Protein AF-A0A1F5AG89-F1 (afdb_monomer_lite)

Radius of gyration: 14.2 Å; chains: 1; bounding box: 34×31×36 Å

Sequence (120 aa):
MKTRPEIYEGIDSYTYAFKSKGLAISIDGSGLVKMIQFFSEGAEGFTEFQGVLPYTLTFLQTRAEIESILGSPEESGSGIYNSWGDYASKGIGITYNTPDPNDVDARIYSVWINRNIRWP

Secondary structure (DSSP, 8-state):
--PPPEEEE-SSEEEEEEGGGTEEEEEETTS-EEEEEEE-TTGGGPPPP-SPPGGG--TT-BHHHHHHHH-S-SEEEE-SS-EEEEEGGGTEEEEESSS-TT-TT-BEEEEEEETTS---

Structure (mmCIF, N/CA/C/O backbone):
data_AF-A0A1F5AG89-F1
#
_entry.id   AF-A0A1F5AG89-F1
#
loop_
_atom_site.group_PDB
_atom_site.id
_atom_site.type_symbol
_atom_site.la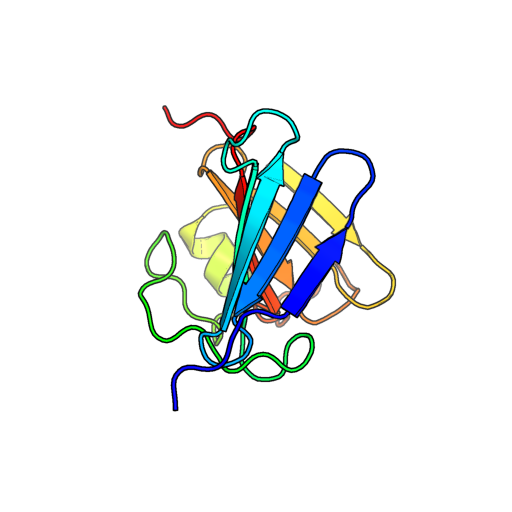bel_atom_id
_atom_site.label_alt_id
_atom_site.label_comp_id
_atom_site.label_asym_id
_atom_site.label_entity_id
_atom_site.label_seq_id
_atom_site.pdbx_PDB_ins_code
_atom_site.Cartn_x
_atom_site.Cartn_y
_atom_site.Cartn_z
_atom_site.occupancy
_atom_site.B_iso_or_equiv
_atom_site.auth_seq_id
_atom_site.auth_comp_id
_atom_site.auth_asym_id
_atom_site.auth_atom_id
_atom_site.pdbx_PDB_model_num
ATOM 1 N N . MET A 1 1 ? -18.993 -14.389 12.623 1.00 53.56 1 MET A N 1
ATOM 2 C CA . MET A 1 1 ? -18.628 -13.454 13.714 1.00 53.56 1 MET A CA 1
ATOM 3 C C . MET A 1 1 ? -18.012 -12.203 13.103 1.00 53.56 1 MET A C 1
ATOM 5 O O . MET A 1 1 ? -17.195 -12.346 12.206 1.00 53.56 1 MET A O 1
ATOM 9 N N . LYS A 1 2 ? -18.401 -10.997 13.537 1.00 58.28 2 LYS A N 1
ATOM 10 C CA . LYS A 1 2 ? -17.671 -9.765 13.189 1.00 58.28 2 LYS A CA 1
ATOM 11 C C . LYS A 1 2 ? -16.477 -9.657 14.142 1.00 58.28 2 LYS A C 1
ATOM 13 O O . LYS A 1 2 ? -16.685 -9.481 15.339 1.00 58.28 2 LYS A O 1
ATOM 18 N N . THR A 1 3 ? -15.258 -9.831 13.642 1.00 71.56 3 THR A N 1
ATOM 19 C CA . THR A 1 3 ? -14.032 -9.625 14.427 1.00 71.56 3 THR A CA 1
ATOM 20 C C . THR A 1 3 ? -13.828 -8.133 14.670 1.00 71.56 3 THR A C 1
ATOM 22 O O . THR A 1 3 ? -13.963 -7.334 13.742 1.00 71.56 3 THR A O 1
ATOM 25 N N . ARG A 1 4 ? -13.548 -7.752 15.921 1.00 86.31 4 ARG A N 1
ATOM 26 C CA . ARG A 1 4 ? -13.144 -6.381 16.265 1.00 86.31 4 ARG A CA 1
ATOM 27 C C . ARG A 1 4 ? -11.768 -6.089 15.646 1.00 86.31 4 ARG A C 1
ATOM 29 O O . ARG A 1 4 ? -10.993 -7.035 15.510 1.00 86.31 4 ARG A O 1
ATOM 36 N N . PRO A 1 5 ? -11.474 -4.836 15.259 1.00 93.50 5 PRO A N 1
ATOM 37 C CA . PRO A 1 5 ? -10.136 -4.485 14.807 1.00 93.50 5 PRO A CA 1
ATOM 38 C C . PRO A 1 5 ? -9.132 -4.622 15.952 1.00 93.50 5 PRO A C 1
ATOM 40 O O . PRO A 1 5 ? -9.470 -4.395 17.117 1.00 93.50 5 PRO A O 1
ATOM 43 N N . GLU A 1 6 ? -7.897 -4.956 15.603 1.00 96.06 6 GLU A N 1
ATOM 44 C CA . GLU A 1 6 ? -6.755 -4.710 16.480 1.00 96.06 6 GLU A CA 1
ATOM 45 C C . GLU A 1 6 ? -6.465 -3.204 16.485 1.00 96.06 6 GLU A C 1
ATOM 47 O O . GLU A 1 6 ? -6.671 -2.530 15.473 1.00 96.06 6 GLU A O 1
ATOM 52 N N . ILE A 1 7 ? -6.032 -2.666 17.624 1.00 96.19 7 ILE A N 1
ATOM 53 C CA . ILE A 1 7 ? -5.765 -1.234 17.777 1.00 96.19 7 ILE A CA 1
ATOM 54 C C . ILE A 1 7 ? -4.291 -1.051 18.115 1.00 96.19 7 ILE A C 1
ATOM 56 O O . ILE A 1 7 ? -3.807 -1.621 19.091 1.00 96.19 7 ILE A O 1
ATOM 60 N N . TYR A 1 8 ? -3.613 -0.231 17.319 1.00 94.69 8 TYR A N 1
ATOM 61 C CA . TYR A 1 8 ? -2.229 0.173 17.530 1.00 94.69 8 TYR A CA 1
ATOM 62 C C . TYR A 1 8 ? -2.177 1.671 17.827 1.00 94.69 8 TYR A C 1
ATOM 64 O O . TYR A 1 8 ? -2.726 2.475 17.073 1.00 94.69 8 TYR A O 1
ATOM 72 N N . GLU A 1 9 ? -1.525 2.042 18.925 1.00 94.56 9 GLU A N 1
ATOM 73 C CA . GLU A 1 9 ? -1.302 3.436 19.309 1.00 94.56 9 G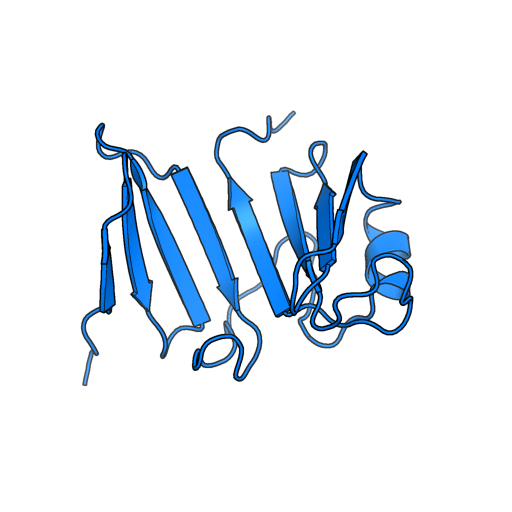LU A CA 1
ATOM 74 C C . GLU A 1 9 ? 0.038 3.922 18.747 1.00 94.56 9 GLU A C 1
ATOM 76 O O . GLU A 1 9 ? 1.085 3.315 18.975 1.00 94.56 9 GLU A O 1
ATOM 81 N N . GLY A 1 10 ? -0.014 4.999 17.969 1.00 88.00 10 GLY A N 1
ATOM 82 C CA . GLY A 1 10 ? 1.142 5.762 17.516 1.00 88.00 10 GLY A CA 1
ATOM 83 C C . GLY A 1 10 ? 1.296 7.055 18.317 1.00 88.00 10 GLY A C 1
ATOM 84 O O . GLY A 1 10 ? 0.486 7.376 19.179 1.00 88.00 10 GLY A O 1
ATOM 85 N N . ILE A 1 11 ? 2.332 7.834 17.997 1.00 87.31 11 ILE A N 1
ATOM 86 C CA . ILE A 1 11 ? 2.649 9.090 18.704 1.00 87.31 11 ILE A CA 1
ATOM 87 C C . ILE A 1 11 ? 1.501 10.114 18.613 1.00 87.31 11 ILE A C 1
ATOM 89 O O . ILE A 1 11 ? 1.249 10.848 19.563 1.00 87.31 11 ILE A O 1
ATOM 93 N N . ASP A 1 12 ? 0.820 10.177 17.468 1.00 90.00 12 ASP A N 1
ATOM 94 C CA . ASP A 1 12 ? -0.202 11.183 17.146 1.00 90.00 12 ASP A CA 1
ATOM 95 C C . ASP A 1 12 ? -1.474 10.578 16.523 1.00 90.00 12 ASP A C 1
ATOM 97 O O . ASP A 1 12 ? -2.283 11.293 15.924 1.00 90.00 12 ASP A O 1
ATOM 101 N N . SER A 1 13 ? -1.614 9.253 16.574 1.00 93.31 13 SER A N 1
ATOM 102 C CA . SER A 1 13 ? -2.637 8.536 15.816 1.00 93.31 13 SER A CA 1
ATOM 103 C C . SER A 1 13 ? -2.973 7.167 16.399 1.00 93.31 13 SER A C 1
ATOM 105 O O . SER A 1 13 ? -2.165 6.541 17.078 1.00 93.31 13 SER A O 1
ATOM 107 N N . TYR A 1 14 ? -4.170 6.681 16.077 1.00 96.12 14 TYR A N 1
ATOM 108 C CA . TYR A 1 14 ? -4.617 5.317 16.356 1.00 96.12 14 TYR A CA 1
ATOM 109 C C . TYR A 1 14 ? -4.864 4.583 15.045 1.00 96.12 14 TYR A C 1
ATOM 111 O O . TYR A 1 14 ? -5.575 5.088 14.174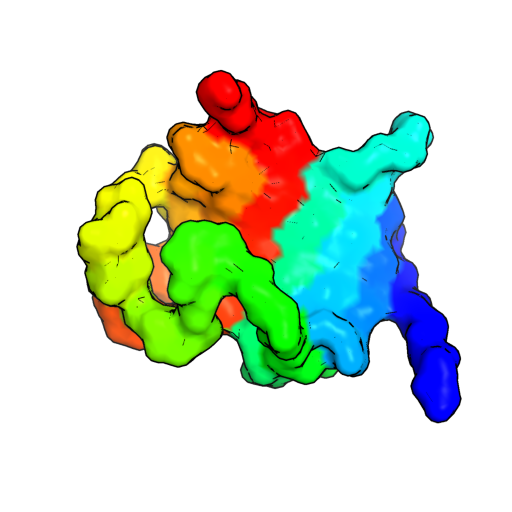 1.00 96.12 14 TYR A O 1
ATOM 119 N N . THR A 1 15 ? -4.310 3.381 14.910 1.00 96.56 15 THR A N 1
ATOM 120 C CA . THR A 1 15 ? -4.528 2.517 13.747 1.00 96.56 15 THR A CA 1
ATOM 121 C C . THR A 1 15 ? -5.451 1.367 14.110 1.00 96.56 15 THR A C 1
ATOM 123 O O . THR A 1 15 ? -5.158 0.583 15.008 1.00 96.56 15 THR A O 1
ATOM 126 N N . TYR A 1 16 ? -6.554 1.257 13.377 1.00 97.38 16 TYR A N 1
ATOM 127 C CA . TYR A 1 16 ? -7.530 0.181 13.480 1.00 97.38 16 TYR A CA 1
ATOM 128 C C . TYR A 1 16 ? -7.266 -0.826 12.363 1.00 97.38 16 TYR A C 1
ATOM 130 O O . TYR A 1 16 ? -7.555 -0.555 11.196 1.00 97.38 16 TYR A O 1
ATOM 138 N N . ALA A 1 17 ? -6.713 -1.981 12.714 1.00 97.62 17 ALA A N 1
ATOM 139 C CA . ALA A 1 17 ? -6.369 -3.047 11.784 1.00 97.62 17 ALA A CA 1
ATOM 140 C C . ALA A 1 17 ? -7.489 -4.089 11.704 1.00 97.62 17 ALA A C 1
ATOM 142 O O . ALA A 1 17 ? -7.758 -4.837 12.647 1.00 97.62 17 ALA A O 1
ATOM 143 N N . PHE A 1 18 ? -8.134 -4.172 10.546 1.00 96.94 18 PHE A N 1
ATOM 144 C CA . PHE A 1 18 ? -9.156 -5.164 10.238 1.00 96.94 18 PHE A CA 1
ATOM 145 C C . PHE A 1 18 ? -8.518 -6.306 9.441 1.00 96.94 18 PHE A C 1
ATOM 147 O O . PHE A 1 18 ? -8.730 -6.426 8.235 1.00 96.94 18 PHE A O 1
ATOM 154 N N . LYS A 1 19 ? -7.737 -7.161 10.116 1.00 96.12 19 LYS A N 1
ATOM 155 C CA . LYS A 1 19 ? -6.942 -8.217 9.459 1.00 96.12 19 LYS A CA 1
ATOM 156 C C . LYS A 1 19 ? -7.742 -9.124 8.531 1.00 96.12 19 LYS A C 1
ATOM 158 O O . LYS A 1 19 ? -7.336 -9.326 7.397 1.00 96.12 19 LYS A O 1
ATOM 163 N N . SER A 1 20 ? -8.928 -9.565 8.954 1.00 95.81 20 SER A N 1
ATOM 164 C CA . SER A 1 20 ? -9.845 -10.393 8.146 1.00 95.81 20 SER A CA 1
ATOM 165 C C . SER A 1 20 ? -10.532 -9.657 6.984 1.00 95.81 20 SER A C 1
ATOM 167 O O . SER A 1 20 ? -11.407 -10.213 6.317 1.00 95.81 20 SER A O 1
ATOM 169 N N . LYS A 1 21 ? -10.215 -8.374 6.795 1.00 96.38 21 LYS A N 1
ATOM 170 C CA . LYS A 1 21 ? -10.691 -7.524 5.701 1.00 96.38 21 LYS A CA 1
ATOM 171 C C . LYS A 1 21 ? -9.557 -6.994 4.832 1.00 96.38 21 LYS A C 1
ATOM 173 O O . LYS A 1 21 ? -9.861 -6.302 3.867 1.00 96.38 21 LYS A O 1
ATOM 178 N N . GLY A 1 22 ? -8.299 -7.271 5.172 1.00 97.50 22 GLY A N 1
ATOM 179 C CA . GLY A 1 22 ? -7.157 -6.764 4.418 1.00 97.50 22 GLY A CA 1
ATOM 180 C C . GLY A 1 22 ? -6.983 -5.257 4.465 1.00 97.50 22 GLY A C 1
ATOM 181 O O . GLY A 1 22 ? -6.441 -4.696 3.522 1.00 97.50 22 GLY A O 1
ATOM 182 N N . LEU A 1 23 ? -7.463 -4.573 5.511 1.00 97.00 23 LEU A N 1
ATOM 183 C CA . LEU A 1 23 ? -7.337 -3.118 5.587 1.00 97.00 23 LEU A CA 1
ATOM 184 C C . LEU A 1 23 ? -7.027 -2.603 6.988 1.00 97.00 23 LEU A C 1
ATOM 186 O O . LEU A 1 23 ? -7.516 -3.142 7.985 1.00 97.00 23 LEU A O 1
ATOM 190 N N . ALA A 1 24 ? -6.274 -1.511 7.053 1.00 97.38 24 ALA A N 1
ATOM 191 C CA . ALA A 1 24 ? -6.046 -0.741 8.268 1.00 97.38 24 ALA A CA 1
ATOM 192 C C . ALA A 1 24 ? -6.361 0.738 8.033 1.00 97.38 24 ALA A C 1
ATOM 194 O O . ALA A 1 24 ? -6.124 1.271 6.950 1.00 97.38 24 ALA A O 1
ATOM 195 N N . ILE A 1 25 ? -6.915 1.401 9.047 1.00 96.44 25 ILE A N 1
ATOM 196 C CA . ILE A 1 25 ? -7.254 2.828 8.993 1.00 96.44 25 ILE A CA 1
ATOM 197 C C . ILE A 1 25 ? -6.560 3.529 10.150 1.00 96.44 25 ILE A C 1
ATOM 199 O O . ILE A 1 25 ? -6.802 3.187 11.309 1.00 96.44 25 ILE A O 1
ATOM 203 N N . SER A 1 26 ? -5.738 4.525 9.839 1.00 95.56 26 SER A N 1
ATOM 204 C CA . SER A 1 26 ? -5.085 5.381 10.827 1.00 95.56 26 SER A CA 1
ATOM 205 C C . SER A 1 26 ? -5.844 6.696 10.961 1.00 95.56 26 SER A C 1
ATOM 207 O O . SER A 1 26 ? -6.088 7.390 9.970 1.00 95.56 26 SER A O 1
ATOM 209 N N . ILE A 1 27 ? -6.204 7.045 12.193 1.00 94.75 27 ILE A N 1
ATOM 210 C CA . ILE A 1 27 ? -6.915 8.273 12.556 1.00 94.75 27 ILE A CA 1
ATOM 211 C C . ILE A 1 27 ? -5.971 9.141 13.389 1.00 94.75 27 ILE A C 1
ATOM 213 O O . ILE A 1 27 ? -5.360 8.636 14.329 1.00 94.75 27 ILE A O 1
ATOM 217 N N . ASP A 1 28 ? -5.826 10.417 13.039 1.00 93.56 28 ASP A N 1
ATOM 218 C CA . ASP A 1 28 ? -5.011 11.371 13.799 1.00 93.56 28 ASP A CA 1
ATOM 219 C C . ASP A 1 28 ? -5.692 11.829 15.105 1.00 93.56 28 ASP A C 1
ATOM 221 O O . ASP A 1 28 ? -6.874 11.570 15.346 1.00 93.56 28 ASP A O 1
ATOM 225 N N . GLY A 1 29 ? -4.953 12.543 15.958 1.00 89.56 29 GLY A N 1
ATOM 226 C CA . GLY A 1 29 ? -5.465 13.080 17.226 1.00 89.56 29 GLY A CA 1
ATOM 227 C C . GLY A 1 29 ? -6.639 14.066 17.101 1.00 89.56 29 GLY A C 1
ATOM 228 O O . GLY A 1 29 ? -7.275 14.374 18.106 1.00 89.56 29 GLY A O 1
ATOM 229 N N . SER A 1 30 ? -6.960 14.545 15.893 1.00 91.19 30 SER A N 1
ATOM 230 C CA . SER A 1 30 ? -8.141 15.379 15.622 1.00 91.19 30 SER A CA 1
ATOM 231 C C . SER A 1 30 ? -9.370 14.572 15.183 1.00 91.19 30 SER A C 1
ATOM 233 O O . SER A 1 30 ? -10.440 15.141 14.971 1.00 91.19 30 SER A O 1
ATOM 235 N N . GLY A 1 31 ? -9.236 13.248 15.059 1.00 89.62 31 GLY A N 1
ATOM 236 C CA . GLY A 1 31 ? -10.302 12.354 14.613 1.00 89.62 31 GLY A CA 1
ATOM 237 C C . GLY A 1 31 ? -10.412 12.228 13.093 1.00 89.62 31 GLY A C 1
ATOM 238 O O . GLY A 1 31 ? -11.416 11.712 12.601 1.00 89.62 31 GLY A O 1
ATOM 239 N N . LEU A 1 32 ? -9.413 12.686 12.333 1.00 92.31 32 LEU A N 1
ATOM 240 C CA . LEU A 1 32 ? -9.437 12.666 10.870 1.00 92.31 32 LEU A CA 1
ATOM 241 C C . LEU A 1 32 ? -8.633 11.483 10.326 1.00 92.31 32 LEU A C 1
ATOM 243 O O . LEU A 1 32 ? -7.616 11.084 10.890 1.00 92.31 32 LEU A O 1
ATOM 247 N N . VAL A 1 33 ? -9.093 10.905 9.211 1.00 92.88 33 VAL A N 1
ATOM 248 C CA . VAL A 1 33 ? -8.379 9.801 8.554 1.00 92.88 33 VAL A CA 1
ATOM 249 C C . VAL A 1 33 ? -7.056 10.328 8.005 1.00 92.88 33 VAL A C 1
ATOM 251 O O . VAL A 1 33 ? -7.032 11.155 7.093 1.00 92.88 33 VAL A O 1
ATOM 254 N N . LYS A 1 34 ? -5.955 9.833 8.568 1.00 91.56 34 LYS A N 1
ATOM 255 C CA . LYS A 1 34 ? -4.581 10.134 8.156 1.00 91.56 34 LYS A CA 1
ATOM 256 C C . LYS A 1 34 ? -4.161 9.242 6.993 1.00 91.56 34 LYS A C 1
ATOM 258 O O . LYS A 1 34 ? -3.542 9.722 6.043 1.00 91.56 34 LYS A O 1
ATOM 263 N N . MET A 1 35 ? -4.516 7.958 7.070 1.00 93.31 35 MET A N 1
ATOM 264 C CA . MET A 1 35 ? -4.140 6.947 6.087 1.00 93.31 35 MET A CA 1
ATOM 265 C C . MET A 1 35 ? -5.134 5.783 6.063 1.00 93.31 35 MET A C 1
ATOM 267 O O . MET A 1 35 ? -5.665 5.388 7.102 1.00 93.31 35 MET A O 1
ATOM 271 N N . ILE A 1 36 ? -5.341 5.213 4.880 1.00 96.25 36 ILE A N 1
ATOM 272 C CA . ILE A 1 36 ? -5.984 3.912 4.680 1.00 96.25 36 ILE A CA 1
ATOM 273 C C . ILE A 1 36 ? -4.968 3.012 3.984 1.00 96.25 36 ILE A C 1
ATOM 275 O O . ILE A 1 36 ? -4.383 3.418 2.984 1.00 96.25 36 ILE A O 1
ATOM 279 N N . GLN A 1 37 ? -4.764 1.811 4.510 1.00 97.12 37 GLN A N 1
ATOM 280 C CA . GLN A 1 37 ? -3.884 0.789 3.953 1.00 97.12 37 GLN A CA 1
ATOM 281 C C . GLN A 1 37 ? -4.688 -0.439 3.539 1.00 97.12 37 GLN A C 1
ATOM 283 O O . GLN A 1 37 ? -5.569 -0.870 4.282 1.00 97.12 37 GLN A O 1
ATOM 288 N N . PHE A 1 38 ? -4.350 -1.004 2.384 1.00 98.38 38 PHE A N 1
ATOM 289 C CA . PHE A 1 38 ? -4.879 -2.252 1.844 1.00 98.38 38 PHE A CA 1
ATOM 290 C C . PHE A 1 38 ? -3.739 -3.255 1.709 1.00 98.38 38 PHE A C 1
ATOM 292 O O . PHE A 1 38 ? -2.665 -2.900 1.226 1.00 98.38 38 PHE A O 1
ATOM 299 N N . PHE A 1 39 ? -3.971 -4.497 2.111 1.00 98.50 39 PHE A N 1
ATOM 300 C CA . PHE A 1 39 ? -2.930 -5.510 2.245 1.00 98.50 39 PHE A CA 1
ATOM 301 C C . PHE A 1 39 ? -3.154 -6.683 1.294 1.00 98.50 39 PHE A C 1
ATOM 303 O O . PHE A 1 39 ? -4.295 -7.095 1.069 1.00 98.50 39 PHE A O 1
ATOM 310 N N . SER A 1 40 ? -2.047 -7.209 0.771 1.00 98.38 40 SER A N 1
ATOM 311 C CA . SER A 1 40 ? -1.994 -8.504 0.085 1.00 98.38 40 SER A CA 1
ATOM 312 C C . SER A 1 40 ? -2.171 -9.660 1.075 1.00 98.38 40 SER A C 1
ATOM 314 O O . SER A 1 40 ? -2.070 -9.475 2.292 1.00 98.38 40 SER A O 1
ATOM 316 N N . GLU A 1 41 ? -2.435 -10.866 0.568 1.00 98.12 41 GLU A N 1
ATOM 317 C CA . GLU A 1 41 ? -2.539 -12.063 1.410 1.00 98.12 41 GLU A CA 1
ATOM 318 C C . GLU A 1 41 ? -1.253 -12.296 2.222 1.00 98.12 41 GLU A C 1
ATOM 320 O O . GLU A 1 41 ? -0.148 -12.357 1.681 1.00 98.12 41 GLU A O 1
ATOM 325 N N . GLY A 1 42 ? -1.396 -12.462 3.539 1.00 96.19 42 GLY A N 1
ATOM 326 C CA . GLY A 1 42 ? -0.298 -12.779 4.453 1.00 96.19 42 GLY A CA 1
ATOM 327 C C . GLY A 1 42 ? 0.559 -11.585 4.880 1.00 96.19 42 GLY A C 1
ATOM 328 O O . GLY A 1 42 ? 1.318 -11.719 5.845 1.00 96.19 42 GLY A O 1
ATOM 329 N N . ALA A 1 43 ? 0.418 -10.414 4.248 1.00 96.31 43 ALA A N 1
ATOM 330 C CA . ALA A 1 43 ? 1.099 -9.194 4.674 1.00 96.31 43 ALA A CA 1
ATOM 331 C C . ALA A 1 43 ? 0.681 -8.844 6.110 1.00 96.31 43 ALA A C 1
ATOM 333 O O . ALA A 1 43 ? -0.496 -8.653 6.381 1.00 96.31 43 ALA A O 1
ATOM 334 N N . GLU A 1 44 ? 1.627 -8.850 7.052 1.00 92.62 44 GLU A N 1
ATOM 335 C CA . GLU A 1 44 ? 1.404 -8.655 8.498 1.00 92.62 44 GLU A CA 1
ATOM 336 C C . GLU A 1 44 ? 0.283 -9.529 9.113 1.00 92.62 44 GLU A C 1
ATOM 338 O O . GLU A 1 44 ? -0.350 -9.173 10.113 1.00 92.62 44 GLU A O 1
ATOM 343 N N . GLY A 1 45 ? 0.017 -10.699 8.519 1.00 95.44 45 GLY A N 1
ATOM 344 C CA . GLY A 1 45 ? -1.070 -11.592 8.934 1.00 95.44 45 GLY A CA 1
ATOM 345 C C . GLY A 1 45 ? -2.475 -11.116 8.541 1.00 95.44 45 GLY A C 1
ATOM 346 O O . GLY A 1 45 ? -3.460 -11.575 9.124 1.00 95.44 45 GLY A O 1
ATOM 347 N N . PHE A 1 46 ? -2.589 -10.193 7.587 1.00 97.19 46 PHE A N 1
ATOM 348 C CA . PHE A 1 46 ? -3.855 -9.806 6.975 1.00 97.19 46 PHE A CA 1
ATOM 349 C C . PHE A 1 46 ? -4.283 -10.831 5.915 1.00 97.19 46 PHE A C 1
ATOM 351 O O . PHE A 1 46 ? -3.455 -11.448 5.248 1.00 97.19 46 PHE A O 1
ATOM 358 N N . THR A 1 47 ? -5.595 -10.991 5.744 1.00 97.38 47 THR A N 1
ATOM 359 C CA . THR A 1 47 ? -6.162 -11.575 4.519 1.00 97.38 47 THR A CA 1
ATOM 360 C C . THR A 1 47 ? -6.099 -10.540 3.405 1.00 97.38 47 THR A C 1
ATOM 362 O O . THR A 1 47 ? -6.231 -9.354 3.700 1.00 97.38 47 THR A O 1
ATOM 365 N N . GLU A 1 48 ? -6.029 -10.945 2.144 1.00 98.25 48 GLU A N 1
ATOM 366 C CA . GLU A 1 48 ? -6.030 -10.000 1.025 1.00 98.25 48 GLU A CA 1
ATOM 367 C C . GLU A 1 48 ? -7.290 -9.118 0.997 1.00 98.25 48 GLU A C 1
ATOM 369 O O . GLU A 1 48 ? -8.420 -9.598 1.171 1.00 98.25 48 GLU A O 1
ATOM 374 N N . PHE A 1 49 ? -7.117 -7.819 0.741 1.00 98.19 49 PHE A N 1
ATOM 375 C CA . PHE A 1 49 ? -8.236 -6.906 0.517 1.00 98.19 49 PHE A CA 1
ATOM 376 C C . PHE A 1 49 ? -9.036 -7.313 -0.728 1.00 98.19 49 PHE A C 1
ATOM 378 O O . PHE A 1 49 ? -8.532 -7.292 -1.842 1.00 98.19 49 PHE A O 1
ATOM 385 N N . GLN A 1 50 ? -10.319 -7.622 -0.538 1.00 96.81 50 GLN A N 1
ATOM 386 C CA . GLN A 1 50 ? -11.202 -8.141 -1.596 1.00 96.81 50 GLN A CA 1
ATOM 387 C C . GLN A 1 50 ? -11.914 -7.048 -2.419 1.00 96.81 50 GLN A C 1
ATOM 389 O O . GLN A 1 50 ? -12.822 -7.346 -3.195 1.00 96.81 50 GLN A O 1
ATOM 394 N N . GLY A 1 51 ? -11.593 -5.774 -2.188 1.00 95.50 51 GLY A N 1
ATOM 395 C CA . GLY A 1 51 ? -12.164 -4.656 -2.938 1.00 95.50 51 GLY A CA 1
ATOM 396 C C . GLY A 1 51 ? -11.314 -4.257 -4.143 1.00 95.50 51 GLY A C 1
ATOM 397 O O . GLY A 1 51 ? -10.302 -4.874 -4.455 1.00 95.50 51 GLY A O 1
ATOM 398 N N . VAL A 1 52 ? -11.722 -3.181 -4.814 1.00 95.44 52 VAL A N 1
ATOM 399 C CA . VAL A 1 52 ? -10.975 -2.617 -5.945 1.00 95.44 52 VAL A CA 1
ATOM 400 C C . VAL A 1 52 ? -9.888 -1.684 -5.414 1.00 95.44 52 VAL A C 1
ATOM 402 O O . VAL A 1 52 ? -10.198 -0.736 -4.689 1.00 95.44 52 VAL A O 1
ATOM 405 N N . LEU A 1 53 ? -8.629 -1.937 -5.777 1.00 96.69 53 LEU A N 1
ATOM 406 C CA . LEU A 1 53 ? -7.532 -1.011 -5.495 1.00 96.69 53 LEU A CA 1
ATOM 407 C C . LEU A 1 53 ? -7.582 0.200 -6.447 1.00 96.69 53 LEU A C 1
ATOM 409 O O . LEU A 1 53 ? -8.105 0.095 -7.564 1.00 96.69 53 LEU A O 1
ATOM 413 N N . PRO A 1 54 ? -7.023 1.356 -6.041 1.00 94.31 54 PRO A N 1
ATOM 414 C CA . PRO A 1 54 ? -6.863 2.512 -6.921 1.00 94.31 54 PRO A CA 1
ATOM 415 C C . PRO A 1 54 ? -6.201 2.139 -8.250 1.00 94.31 54 PRO A C 1
ATOM 417 O O . PRO A 1 54 ? -5.376 1.233 -8.297 1.00 94.31 54 PRO A O 1
ATOM 420 N N . TYR A 1 55 ? -6.569 2.833 -9.331 1.00 95.12 55 TYR A N 1
ATOM 421 C CA . TYR A 1 55 ? -6.017 2.606 -10.678 1.00 95.12 55 TYR A CA 1
ATOM 422 C C . TYR A 1 55 ? -6.153 1.165 -11.187 1.00 95.12 55 TYR A C 1
ATOM 424 O O . TYR A 1 55 ? -5.358 0.719 -12.012 1.00 95.12 55 TYR A O 1
ATOM 432 N N . THR A 1 56 ? -7.171 0.437 -10.708 1.00 94.50 56 THR A N 1
ATOM 433 C CA . THR A 1 56 ? -7.427 -0.973 -11.055 1.00 94.50 56 THR A CA 1
ATOM 434 C C . THR A 1 56 ? -6.237 -1.893 -10.778 1.00 94.50 56 THR A C 1
ATOM 436 O O . THR A 1 56 ? -6.101 -2.934 -11.418 1.00 94.50 56 THR A O 1
ATOM 439 N N . LEU A 1 57 ? -5.378 -1.508 -9.827 1.00 97.19 57 LEU A N 1
ATOM 440 C CA . LEU A 1 57 ? -4.238 -2.324 -9.438 1.00 97.19 57 LEU A CA 1
ATOM 441 C C . LEU A 1 57 ? -4.694 -3.651 -8.823 1.00 97.19 57 LEU A C 1
ATOM 443 O O . LEU A 1 57 ? -5.801 -3.777 -8.293 1.00 97.19 57 LEU A O 1
ATOM 447 N N . THR A 1 58 ? -3.810 -4.641 -8.847 1.00 97.75 58 THR A N 1
ATOM 448 C CA . THR A 1 58 ? -4.004 -5.926 -8.169 1.00 97.75 58 THR A CA 1
ATOM 449 C C . THR A 1 58 ? -2.733 -6.321 -7.431 1.00 97.75 58 THR A C 1
ATOM 451 O O . THR A 1 58 ? -1.632 -5.990 -7.866 1.00 97.75 58 THR A O 1
ATOM 454 N N . PHE A 1 59 ? -2.862 -7.079 -6.342 1.00 98.25 59 PHE A N 1
ATOM 455 C CA . PHE A 1 59 ? -1.705 -7.524 -5.556 1.00 98.25 59 PHE A CA 1
ATOM 456 C C . PHE A 1 59 ? -0.776 -8.498 -6.298 1.00 98.25 59 PHE A C 1
ATOM 458 O O . PHE A 1 59 ? 0.351 -8.735 -5.866 1.00 98.25 59 PHE A O 1
ATOM 465 N N . LEU A 1 60 ? -1.226 -9.053 -7.427 1.00 97.19 60 LEU A N 1
ATOM 466 C CA . LEU A 1 60 ? -0.423 -9.938 -8.270 1.00 97.19 60 LEU A CA 1
ATOM 467 C C . LEU A 1 60 ? 0.531 -9.183 -9.195 1.00 97.19 60 LEU A C 1
ATOM 469 O O . LEU A 1 60 ? 1.473 -9.803 -9.693 1.00 97.19 60 LEU A O 1
ATOM 473 N N . GLN A 1 61 ? 0.285 -7.890 -9.425 1.00 98.19 61 GLN A N 1
ATOM 474 C CA . GLN A 1 61 ? 1.101 -7.102 -10.336 1.00 98.19 61 GLN A CA 1
ATOM 475 C C . GLN A 1 61 ? 2.511 -6.910 -9.799 1.00 98.19 61 GLN A C 1
ATOM 477 O O . GLN A 1 61 ? 2.723 -6.704 -8.598 1.00 98.19 61 GLN A O 1
ATOM 482 N N . THR A 1 62 ? 3.467 -6.954 -10.719 1.00 98.50 62 THR A N 1
ATOM 483 C CA . THR A 1 62 ? 4.856 -6.617 -10.428 1.00 98.50 62 THR A CA 1
ATOM 484 C C . THR A 1 62 ? 5.071 -5.111 -10.465 1.00 98.50 62 THR A C 1
ATOM 486 O O . THR A 1 62 ? 4.286 -4.350 -11.042 1.00 98.50 62 THR A O 1
ATOM 489 N N . ARG A 1 63 ? 6.180 -4.666 -9.882 1.00 98.38 63 ARG A N 1
ATOM 490 C CA . ARG A 1 63 ? 6.624 -3.278 -9.941 1.00 98.38 63 ARG A CA 1
ATOM 491 C C . ARG A 1 63 ? 6.731 -2.765 -11.375 1.00 98.38 63 ARG A C 1
ATOM 493 O O . ARG A 1 63 ? 6.252 -1.669 -11.649 1.00 98.38 63 ARG A O 1
ATOM 500 N N . ALA A 1 64 ? 7.281 -3.555 -12.298 1.00 98.12 64 ALA A N 1
ATOM 501 C CA . ALA A 1 64 ? 7.340 -3.182 -13.713 1.00 98.12 64 ALA A CA 1
ATOM 502 C C . ALA A 1 64 ? 5.949 -2.915 -14.314 1.00 98.12 64 ALA A C 1
ATOM 504 O O . ALA A 1 64 ? 5.750 -1.922 -15.016 1.00 98.12 64 ALA A O 1
ATOM 505 N N . GLU A 1 65 ? 4.973 -3.780 -14.029 1.00 98.50 65 GLU A N 1
ATOM 506 C CA . GLU A 1 65 ? 3.601 -3.620 -14.522 1.00 98.50 65 GLU A CA 1
ATOM 507 C C . GLU A 1 65 ? 2.935 -2.379 -13.918 1.00 98.50 65 GLU A C 1
ATOM 509 O O . GLU A 1 65 ? 2.284 -1.615 -14.630 1.00 98.50 65 GLU A O 1
ATOM 514 N N . ILE A 1 66 ? 3.143 -2.133 -12.626 1.00 98.12 66 ILE A N 1
ATOM 515 C CA . ILE A 1 66 ? 2.626 -0.955 -11.921 1.00 98.12 66 ILE A CA 1
ATOM 516 C C . ILE A 1 66 ? 3.213 0.329 -12.500 1.00 98.12 66 ILE A C 1
ATOM 518 O O . ILE A 1 66 ? 2.465 1.251 -12.826 1.00 98.12 66 ILE A O 1
ATOM 522 N N . GLU A 1 67 ? 4.532 0.394 -12.680 1.00 97.62 67 GLU A N 1
ATOM 523 C CA . GLU A 1 67 ? 5.194 1.578 -13.233 1.00 97.62 67 GLU A CA 1
ATOM 524 C C . GLU A 1 67 ? 4.808 1.822 -14.701 1.00 97.62 67 GLU A C 1
ATOM 526 O O . GLU A 1 67 ? 4.770 2.969 -15.143 1.00 97.62 67 GLU A O 1
ATOM 531 N N . SER A 1 68 ? 4.409 0.787 -15.448 1.00 97.69 68 SER A N 1
ATOM 532 C CA . SER A 1 68 ? 3.833 0.966 -16.789 1.00 97.69 68 SER A CA 1
ATOM 533 C C . SER A 1 68 ? 2.459 1.658 -16.782 1.00 97.69 68 SER A C 1
ATOM 535 O O . SER A 1 68 ? 2.099 2.323 -17.753 1.00 97.69 68 SER A O 1
ATOM 537 N N . ILE A 1 69 ? 1.699 1.529 -15.686 1.00 96.69 69 ILE A N 1
ATOM 538 C CA . ILE A 1 69 ? 0.366 2.129 -15.508 1.00 96.69 69 ILE A CA 1
ATOM 539 C C . ILE A 1 69 ? 0.476 3.526 -14.892 1.00 96.69 69 ILE A C 1
ATOM 541 O O . ILE A 1 69 ? -0.218 4.454 -15.313 1.00 96.69 69 ILE A O 1
ATOM 545 N N . LEU A 1 70 ? 1.319 3.673 -13.870 1.00 96.56 70 LEU A N 1
ATOM 546 C CA . LEU A 1 70 ? 1.397 4.882 -13.049 1.00 96.56 70 LEU A CA 1
ATOM 547 C C . LEU A 1 70 ? 2.519 5.840 -13.468 1.00 96.56 70 LEU A C 1
ATOM 549 O O . LEU A 1 70 ? 2.433 7.027 -13.150 1.00 96.56 70 LEU A O 1
ATOM 553 N N . GLY A 1 71 ? 3.531 5.352 -14.188 1.00 97.31 71 GLY A N 1
ATOM 554 C CA . GLY A 1 71 ? 4.846 5.985 -14.289 1.00 97.31 71 GLY A CA 1
ATOM 555 C C . GLY A 1 71 ? 5.763 5.564 -13.136 1.00 97.31 71 GLY A C 1
ATOM 556 O O . GLY A 1 71 ? 5.385 4.749 -12.298 1.00 97.31 71 GLY A O 1
ATOM 557 N N . SER A 1 72 ? 6.975 6.116 -13.081 1.00 96.62 72 SER A N 1
ATOM 558 C CA . SER A 1 72 ? 7.873 5.928 -11.934 1.00 96.62 72 SER A CA 1
ATOM 559 C C . SER A 1 72 ? 7.381 6.720 -10.712 1.00 96.62 72 SER A C 1
ATOM 561 O O . SER A 1 72 ? 6.795 7.790 -10.896 1.00 96.62 72 SER A O 1
ATOM 563 N N . PRO A 1 73 ? 7.620 6.232 -9.480 1.00 95.75 73 PRO A N 1
ATOM 564 C CA . PRO A 1 73 ? 7.250 6.966 -8.271 1.00 95.75 73 PRO A CA 1
ATOM 565 C C . PRO A 1 73 ? 8.071 8.257 -8.129 1.00 95.75 73 PRO A C 1
ATOM 567 O O . PRO A 1 73 ? 9.243 8.296 -8.515 1.00 95.75 73 PRO A O 1
ATOM 570 N N . GLU A 1 74 ? 7.479 9.307 -7.558 1.00 95.19 74 GLU A N 1
ATOM 571 C CA . GLU A 1 74 ? 8.174 10.571 -7.281 1.00 95.19 74 GLU A CA 1
ATOM 572 C C . GLU A 1 74 ? 9.235 10.411 -6.189 1.00 95.19 74 GLU A C 1
ATOM 574 O O . GLU A 1 74 ? 10.306 11.012 -6.273 1.00 95.19 74 GLU A O 1
ATOM 579 N N . GLU A 1 75 ? 8.964 9.569 -5.192 1.00 94.50 75 GLU A N 1
ATOM 580 C CA . GLU A 1 75 ? 9.928 9.178 -4.167 1.00 94.50 75 GLU A CA 1
ATOM 581 C C . GLU A 1 75 ? 9.917 7.663 -3.990 1.00 94.50 75 GLU A C 1
ATOM 583 O O . GLU A 1 75 ? 8.883 7.010 -4.092 1.00 94.50 75 GLU A O 1
ATOM 588 N N . SER A 1 76 ? 11.072 7.069 -3.711 1.00 95.06 76 SER A N 1
ATOM 589 C CA . SER A 1 76 ? 11.149 5.648 -3.379 1.00 95.06 76 SER A CA 1
ATOM 590 C C . SER A 1 76 ? 12.256 5.381 -2.377 1.00 95.06 76 SER A C 1
ATOM 592 O O . SER A 1 76 ? 13.200 6.163 -2.235 1.00 95.06 76 SER A O 1
ATOM 594 N N . GLY A 1 77 ? 12.141 4.265 -1.669 1.00 93.19 77 GLY A N 1
ATOM 595 C CA . GLY A 1 77 ? 13.108 3.895 -0.653 1.00 93.19 77 GLY A CA 1
ATOM 596 C C . GLY A 1 77 ? 13.094 2.416 -0.320 1.00 93.19 77 GLY A C 1
ATOM 597 O O . GLY A 1 77 ? 12.268 1.638 -0.795 1.00 93.19 77 GLY A O 1
ATOM 598 N N . SER A 1 78 ? 14.050 2.044 0.520 1.00 94.75 78 SER A N 1
ATOM 599 C CA . SER A 1 78 ? 14.233 0.694 1.034 1.00 94.75 78 SER A CA 1
ATOM 600 C C . SER A 1 78 ? 14.072 0.708 2.551 1.00 94.75 78 SER A C 1
ATOM 602 O O . SER A 1 78 ? 14.578 1.596 3.239 1.00 94.75 78 SER A O 1
ATOM 604 N N . GLY A 1 79 ? 13.332 -0.264 3.061 1.00 87.44 79 GLY A N 1
ATOM 605 C CA . GLY A 1 79 ? 13.245 -0.641 4.462 1.00 87.44 79 GLY A CA 1
ATOM 606 C C . GLY A 1 79 ? 13.917 -1.994 4.697 1.00 87.44 79 GLY A C 1
ATOM 607 O O . GLY A 1 79 ? 14.454 -2.620 3.788 1.00 87.44 79 GLY A O 1
ATOM 608 N N . ILE A 1 80 ? 13.875 -2.471 5.943 1.00 88.06 80 ILE A N 1
ATOM 609 C CA . ILE A 1 80 ? 14.547 -3.723 6.337 1.00 88.06 80 ILE A CA 1
ATOM 610 C C . ILE A 1 80 ? 13.965 -4.938 5.594 1.00 88.06 80 ILE A C 1
ATOM 612 O O . ILE A 1 80 ? 14.710 -5.841 5.221 1.00 88.06 80 ILE A O 1
ATOM 616 N N . TYR A 1 81 ? 12.646 -4.963 5.381 1.00 90.75 81 TYR A N 1
ATOM 617 C CA . TYR A 1 81 ? 11.939 -6.113 4.801 1.00 90.75 81 TYR A CA 1
ATOM 618 C C . TYR A 1 81 ? 11.267 -5.812 3.457 1.00 90.75 81 TYR A C 1
ATOM 620 O O . TYR A 1 81 ? 10.856 -6.728 2.752 1.00 90.75 81 TYR A O 1
ATOM 628 N N . ASN A 1 82 ? 11.136 -4.538 3.113 1.00 95.38 82 ASN A N 1
ATOM 629 C CA . ASN A 1 82 ? 10.254 -4.039 2.071 1.00 95.38 82 ASN A CA 1
ATOM 630 C C . ASN A 1 82 ? 10.826 -2.757 1.473 1.00 95.38 82 ASN A C 1
ATOM 632 O O . ASN A 1 82 ? 11.433 -1.961 2.179 1.00 95.38 82 ASN A O 1
ATOM 636 N N . SER A 1 83 ? 10.596 -2.529 0.192 1.00 97.06 83 SER A N 1
ATOM 637 C CA . SER A 1 83 ? 10.819 -1.257 -0.480 1.00 97.06 83 SER A CA 1
ATOM 638 C C . SER A 1 83 ? 9.485 -0.546 -0.673 1.00 97.06 83 SER A C 1
ATOM 640 O O . SER A 1 83 ? 8.414 -1.126 -0.474 1.00 97.06 83 SER A O 1
ATOM 642 N N . TRP A 1 84 ? 9.527 0.735 -1.008 1.00 97.12 84 TRP A N 1
ATOM 643 C CA . TRP A 1 84 ? 8.325 1.531 -1.222 1.00 97.12 84 TRP A CA 1
ATOM 644 C C . TRP A 1 84 ? 8.512 2.531 -2.358 1.00 97.12 84 TRP A C 1
ATOM 646 O O . TRP A 1 84 ? 9.632 2.951 -2.653 1.00 97.12 84 TRP A O 1
ATOM 656 N N . GLY A 1 85 ? 7.397 2.902 -2.984 1.00 96.50 85 GLY A N 1
ATOM 657 C CA . GLY A 1 85 ? 7.288 4.005 -3.932 1.00 96.50 85 GLY A CA 1
ATOM 658 C C . GLY A 1 85 ? 6.088 4.881 -3.579 1.00 96.50 85 GLY A C 1
ATOM 659 O O . GLY A 1 85 ? 4.982 4.367 -3.403 1.00 96.50 85 GLY A O 1
ATOM 660 N N . ASP A 1 86 ? 6.310 6.184 -3.449 1.00 95.38 86 ASP A N 1
ATOM 661 C CA . ASP A 1 86 ? 5.271 7.199 -3.284 1.00 95.38 86 ASP A CA 1
ATOM 662 C C . ASP A 1 86 ? 4.891 7.754 -4.659 1.00 95.38 86 ASP A C 1
ATOM 664 O O . ASP A 1 86 ? 5.750 8.250 -5.391 1.00 95.38 86 ASP A O 1
ATOM 668 N N . TYR A 1 87 ? 3.608 7.640 -4.998 1.00 95.00 87 TYR A N 1
ATOM 669 C CA . TYR A 1 87 ? 3.012 8.176 -6.216 1.00 95.00 87 TYR A CA 1
ATOM 670 C C . TYR A 1 87 ? 2.214 9.433 -5.849 1.00 95.00 87 TYR A C 1
ATOM 672 O O . TYR A 1 87 ? 0.977 9.462 -5.901 1.00 95.00 87 TYR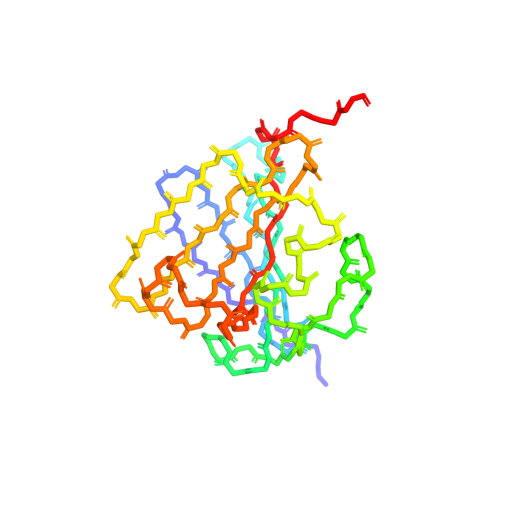 A O 1
ATOM 680 N N . ALA A 1 88 ? 2.919 10.477 -5.420 1.00 92.25 88 ALA A N 1
ATOM 681 C CA . ALA A 1 88 ? 2.333 11.673 -4.825 1.00 92.25 88 ALA A CA 1
ATOM 682 C C . ALA A 1 88 ? 1.437 12.456 -5.807 1.00 92.25 88 ALA A C 1
ATOM 684 O O . ALA A 1 88 ? 0.470 13.095 -5.407 1.00 92.25 88 ALA A O 1
ATOM 685 N N . SER A 1 89 ? 1.657 12.397 -7.119 1.00 91.56 89 SER A N 1
ATOM 686 C CA . SER A 1 89 ? 0.687 12.976 -8.069 1.00 91.56 89 SER A CA 1
ATOM 687 C C . SER A 1 89 ? -0.606 12.154 -8.209 1.00 91.56 89 SER A C 1
ATOM 689 O O . SER A 1 89 ? -1.558 12.600 -8.855 1.00 91.56 89 SER A O 1
ATOM 691 N N . LYS A 1 90 ? -0.654 10.948 -7.627 1.00 92.38 90 LYS A N 1
ATOM 692 C CA . LYS A 1 90 ? -1.719 9.940 -7.778 1.00 92.38 90 LYS A CA 1
ATOM 693 C C . LYS A 1 90 ? -2.479 9.621 -6.490 1.00 92.38 90 LYS A C 1
ATOM 695 O O . LYS A 1 90 ? -3.356 8.763 -6.499 1.00 92.38 90 LYS A O 1
ATOM 700 N N . GLY A 1 91 ? -2.186 10.269 -5.370 1.00 92.81 91 GLY A N 1
ATOM 701 C CA . GLY A 1 91 ? -2.937 9.995 -4.136 1.00 92.81 91 GLY A CA 1
ATOM 702 C C . GLY A 1 91 ? -2.538 8.716 -3.401 1.00 92.81 91 GLY A C 1
ATOM 703 O O . GLY A 1 91 ? -3.173 8.408 -2.392 1.00 92.81 91 GLY A O 1
ATOM 704 N N . ILE A 1 92 ? -1.546 7.956 -3.881 1.00 95.88 92 ILE A N 1
ATOM 705 C CA . ILE A 1 92 ? -1.222 6.629 -3.344 1.00 95.88 92 ILE A CA 1
ATOM 706 C C . ILE A 1 92 ? 0.273 6.432 -3.122 1.00 95.88 92 ILE A C 1
ATOM 708 O O . ILE A 1 92 ? 1.091 7.026 -3.809 1.00 95.88 92 ILE A O 1
ATOM 712 N N . GLY A 1 93 ? 0.616 5.495 -2.249 1.00 96.44 93 GLY A N 1
ATOM 713 C CA . GLY A 1 93 ? 1.921 4.856 -2.251 1.00 96.44 93 GLY A CA 1
ATOM 714 C C . GLY A 1 93 ? 1.797 3.342 -2.165 1.00 96.44 93 GLY A C 1
ATOM 715 O O . GLY A 1 93 ? 0.755 2.791 -1.796 1.00 96.44 93 GLY A O 1
ATOM 716 N N . ILE A 1 94 ? 2.864 2.665 -2.565 1.00 97.88 94 ILE A N 1
ATOM 717 C CA . ILE A 1 94 ? 2.927 1.213 -2.684 1.00 97.88 94 ILE A CA 1
ATOM 718 C C . ILE A 1 94 ? 4.132 0.727 -1.898 1.00 97.88 94 ILE A C 1
ATOM 720 O O . ILE A 1 94 ? 5.243 1.226 -2.062 1.00 97.88 94 ILE A O 1
ATOM 724 N N . THR A 1 95 ? 3.902 -0.267 -1.052 1.00 98.06 95 THR A N 1
ATOM 725 C CA . THR A 1 95 ? 4.954 -1.050 -0.417 1.00 98.06 95 THR A CA 1
ATOM 726 C C . THR A 1 95 ? 5.116 -2.342 -1.196 1.00 98.06 95 THR A C 1
ATOM 728 O O . THR A 1 95 ? 4.122 -3.018 -1.462 1.00 98.06 95 THR A O 1
ATOM 731 N N . TYR A 1 96 ? 6.347 -2.716 -1.519 1.00 98.44 96 TYR A N 1
ATOM 732 C CA . TYR A 1 96 ? 6.676 -3.952 -2.217 1.00 98.44 96 TYR A CA 1
ATOM 733 C C . TYR A 1 96 ? 7.194 -5.020 -1.250 1.00 98.44 96 TYR A C 1
ATOM 735 O O . TYR A 1 96 ? 7.728 -4.719 -0.184 1.00 98.44 96 TYR A O 1
ATOM 743 N N . ASN A 1 97 ? 7.028 -6.287 -1.618 1.00 97.62 97 ASN A N 1
ATOM 744 C CA . ASN A 1 97 ? 7.348 -7.444 -0.777 1.00 97.62 97 ASN A CA 1
ATOM 745 C C . ASN A 1 97 ? 8.843 -7.810 -0.723 1.00 97.62 97 ASN A C 1
ATOM 747 O O . ASN A 1 97 ? 9.188 -8.860 -0.180 1.00 97.62 97 ASN A O 1
ATOM 751 N N . THR A 1 98 ? 9.719 -6.979 -1.287 1.00 97.19 98 THR A N 1
ATOM 752 C CA . THR A 1 98 ? 11.173 -7.165 -1.255 1.00 97.19 98 THR A CA 1
ATOM 753 C C . THR A 1 98 ? 11.843 -5.868 -0.808 1.00 97.19 98 THR A C 1
ATOM 755 O O . THR A 1 98 ? 11.314 -4.794 -1.090 1.00 97.19 98 THR A O 1
ATOM 758 N N . PRO A 1 99 ? 12.985 -5.918 -0.099 1.00 96.25 99 PRO A N 1
ATOM 759 C CA . PRO A 1 99 ? 13.684 -4.715 0.348 1.00 96.25 99 PRO A CA 1
ATOM 760 C C . PRO A 1 99 ? 14.429 -3.992 -0.782 1.00 96.25 99 PRO A C 1
ATOM 762 O O . PRO A 1 99 ? 14.843 -2.851 -0.587 1.00 96.25 99 PRO A O 1
ATOM 765 N N . ASP A 1 100 ? 14.614 -4.616 -1.949 1.00 95.75 100 ASP A N 1
ATOM 766 C CA . ASP A 1 100 ? 15.308 -4.004 -3.083 1.00 95.75 100 ASP A CA 1
ATOM 767 C C . ASP A 1 100 ? 14.371 -3.020 -3.811 1.00 95.75 100 ASP A C 1
ATOM 769 O O . ASP A 1 100 ? 13.345 -3.430 -4.357 1.00 95.75 100 ASP A O 1
ATOM 773 N N . PRO A 1 101 ? 14.683 -1.709 -3.835 1.00 92.50 101 PRO A N 1
ATOM 774 C CA . PRO A 1 101 ? 13.856 -0.723 -4.518 1.00 92.50 101 PRO A CA 1
ATOM 775 C C . PRO A 1 101 ? 13.980 -0.777 -6.047 1.00 92.50 101 PRO A C 1
ATOM 777 O O . PRO A 1 101 ? 13.284 -0.018 -6.712 1.00 92.50 101 PRO A O 1
ATOM 780 N N . ASN A 1 102 ? 14.842 -1.624 -6.615 1.00 93.50 102 ASN A N 1
ATOM 781 C CA . ASN A 1 102 ? 14.986 -1.796 -8.064 1.00 93.50 102 ASN A CA 1
ATOM 782 C C . ASN A 1 102 ? 14.512 -3.171 -8.551 1.00 93.50 102 ASN A C 1
ATOM 784 O O . ASN A 1 102 ? 14.659 -3.478 -9.734 1.00 93.50 102 ASN A O 1
ATOM 788 N N . ASP A 1 103 ? 13.954 -3.998 -7.666 1.00 97.31 103 ASP A N 1
ATOM 789 C CA . ASP A 1 103 ? 13.400 -5.291 -8.041 1.00 97.31 103 ASP A CA 1
ATOM 790 C C . ASP A 1 103 ? 12.105 -5.095 -8.839 1.00 97.31 103 ASP A C 1
ATOM 792 O O . ASP A 1 103 ? 11.042 -4.756 -8.313 1.00 97.31 103 ASP A O 1
ATOM 796 N N . VAL A 1 104 ? 12.228 -5.282 -10.149 1.00 96.94 104 VAL A N 1
ATOM 797 C CA . VAL A 1 104 ? 11.146 -5.110 -11.121 1.00 96.94 104 VAL A CA 1
ATOM 798 C C . VAL A 1 104 ? 10.070 -6.192 -11.012 1.00 96.94 104 VAL A C 1
ATOM 800 O O . VAL A 1 104 ? 8.941 -5.958 -11.449 1.00 96.94 104 VAL A O 1
ATOM 803 N N . ASP A 1 105 ? 10.398 -7.334 -10.401 1.00 98.38 105 ASP A N 1
ATOM 804 C CA . ASP A 1 105 ? 9.498 -8.468 -10.181 1.00 98.38 105 ASP A CA 1
ATOM 805 C C . ASP A 1 105 ? 8.830 -8.421 -8.796 1.00 98.38 105 ASP A C 1
ATOM 807 O O . ASP A 1 105 ? 7.938 -9.229 -8.504 1.00 98.38 105 ASP A O 1
ATOM 811 N N . ALA A 1 106 ? 9.211 -7.454 -7.952 1.00 98.19 106 ALA A N 1
ATOM 812 C CA . ALA A 1 106 ? 8.610 -7.253 -6.643 1.00 98.19 106 ALA A CA 1
ATOM 813 C C . ALA A 1 106 ? 7.103 -7.001 -6.772 1.00 98.19 106 ALA A C 1
ATOM 815 O O . ALA A 1 106 ? 6.643 -6.253 -7.637 1.00 98.19 106 ALA A O 1
ATOM 816 N N . ARG A 1 107 ? 6.321 -7.621 -5.890 1.00 98.19 107 ARG A N 1
ATOM 817 C CA . ARG A 1 107 ? 4.857 -7.521 -5.873 1.00 98.19 107 ARG A CA 1
ATOM 818 C C . ARG A 1 107 ? 4.383 -6.614 -4.758 1.00 98.19 107 ARG A C 1
ATOM 820 O O . ARG A 1 107 ? 5.092 -6.394 -3.774 1.00 98.19 107 ARG A O 1
ATOM 827 N N . ILE A 1 108 ? 3.160 -6.115 -4.899 1.00 98.44 108 ILE A N 1
ATOM 828 C CA . ILE A 1 108 ? 2.532 -5.270 -3.885 1.00 98.44 108 ILE A CA 1
ATOM 829 C C . ILE A 1 108 ? 2.394 -6.056 -2.579 1.00 98.44 108 ILE A C 1
ATOM 831 O O . ILE A 1 108 ? 1.683 -7.054 -2.503 1.00 98.44 108 ILE A O 1
ATOM 835 N N . TYR A 1 109 ? 3.030 -5.545 -1.534 1.00 98.19 109 TYR A N 1
ATOM 836 C CA . TYR A 1 109 ? 2.801 -5.941 -0.152 1.00 98.19 109 TYR A CA 1
ATOM 837 C C . TYR A 1 109 ? 1.579 -5.212 0.418 1.00 98.19 109 TYR A C 1
ATOM 839 O O . TYR A 1 109 ? 0.666 -5.841 0.958 1.00 98.19 109 TYR A O 1
ATOM 847 N N . SER A 1 110 ? 1.535 -3.888 0.237 1.00 98.12 110 SER A N 1
ATOM 848 C CA . SER A 1 110 ? 0.402 -3.040 0.608 1.00 98.12 110 SER A CA 1
ATOM 849 C C . SER A 1 110 ? 0.274 -1.812 -0.298 1.00 98.12 110 SER A C 1
ATOM 851 O O . SER A 1 110 ? 1.256 -1.338 -0.870 1.00 98.12 110 SER A O 1
ATOM 853 N N . VAL A 1 111 ? -0.945 -1.281 -0.412 1.00 98.00 111 VAL A N 1
ATOM 854 C CA . VAL A 1 111 ? -1.241 0.020 -1.036 1.00 98.00 111 VAL A CA 1
ATOM 855 C C . VAL A 1 111 ? -1.777 0.948 0.038 1.00 98.00 111 VAL A C 1
ATOM 857 O O . VAL A 1 111 ? -2.671 0.562 0.790 1.00 98.00 111 VAL A O 1
ATOM 860 N N . TRP A 1 112 ? -1.280 2.177 0.100 1.00 96.12 112 TRP A N 1
ATOM 861 C CA . TRP A 1 112 ? -1.763 3.176 1.041 1.00 96.12 112 TRP A CA 1
ATOM 862 C C . TRP A 1 112 ? -2.237 4.444 0.347 1.00 96.12 112 TRP A C 1
ATOM 864 O O . TRP A 1 112 ? -1.661 4.900 -0.631 1.00 96.12 112 TRP A O 1
ATOM 874 N N . ILE A 1 113 ? -3.302 5.020 0.893 1.00 94.75 113 ILE A N 1
ATOM 875 C CA . ILE A 1 113 ? -3.837 6.333 0.539 1.00 94.75 113 ILE A CA 1
ATOM 876 C C . ILE A 1 113 ? -3.643 7.204 1.770 1.00 94.75 113 ILE A C 1
ATOM 878 O O . ILE A 1 113 ? -4.077 6.814 2.857 1.00 94.75 113 ILE A O 1
ATOM 882 N N . ASN A 1 114 ? -3.014 8.368 1.634 1.00 84.94 114 ASN A N 1
ATOM 883 C CA . ASN A 1 114 ? -2.831 9.284 2.756 1.00 84.94 114 ASN A CA 1
ATOM 884 C C . ASN A 1 114 ? -3.363 10.689 2.439 1.00 84.94 114 ASN A C 1
ATOM 886 O O . ASN A 1 114 ? -3.571 11.062 1.286 1.00 84.94 114 ASN A O 1
ATOM 890 N N . ARG A 1 115 ? -3.593 11.473 3.494 1.00 68.94 115 ARG A N 1
ATOM 891 C CA . ARG A 1 115 ? -4.170 12.822 3.402 1.00 68.94 115 ARG A CA 1
ATOM 892 C C . ARG A 1 115 ? -3.189 13.903 2.921 1.00 68.94 115 ARG A C 1
ATOM 894 O O . ARG A 1 115 ? -3.624 14.985 2.537 1.00 68.94 115 ARG A O 1
ATOM 901 N N . ASN A 1 116 ? -1.887 13.630 2.962 1.00 60.81 116 ASN A N 1
ATOM 902 C CA . ASN A 1 116 ? -0.846 14.555 2.508 1.00 60.81 116 ASN A CA 1
ATOM 903 C C . ASN A 1 116 ? -0.644 14.508 0.993 1.00 60.81 116 ASN A C 1
ATOM 905 O O . ASN A 1 116 ? -0.008 15.407 0.443 1.00 60.81 116 ASN A O 1
ATOM 909 N N . ILE A 1 117 ? -1.219 13.513 0.318 1.00 54.94 117 ILE A N 1
ATOM 910 C CA . ILE A 1 117 ? -1.195 13.458 -1.128 1.00 54.94 117 ILE A CA 1
ATOM 911 C C . ILE A 1 117 ? -2.351 14.298 -1.690 1.00 54.94 117 ILE A C 1
ATOM 913 O O . ILE A 1 117 ? -3.531 14.004 -1.486 1.00 54.94 117 ILE A O 1
ATOM 917 N N . ARG A 1 118 ? -2.005 15.406 -2.356 1.00 36.81 118 ARG A N 1
ATOM 918 C CA . ARG A 1 118 ? -2.979 16.332 -2.947 1.00 36.81 118 ARG A CA 1
ATOM 919 C C 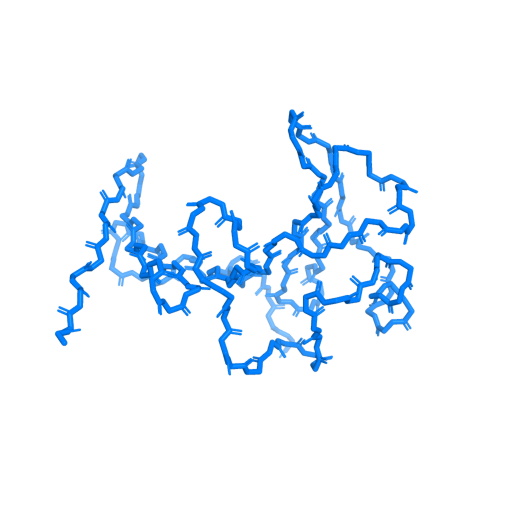. ARG A 1 118 ? -3.602 15.701 -4.190 1.00 36.81 118 ARG A C 1
ATOM 921 O O . ARG A 1 118 ? -2.911 15.461 -5.173 1.00 36.81 118 ARG A O 1
ATOM 928 N N . TRP A 1 119 ? -4.913 15.494 -4.151 1.00 30.36 119 TRP A N 1
ATOM 929 C CA . TRP A 1 119 ? -5.704 15.224 -5.348 1.00 30.36 119 TRP A CA 1
ATOM 930 C C . TRP A 1 119 ? -5.783 16.507 -6.197 1.00 30.36 119 TRP A C 1
ATOM 932 O O . TRP A 1 119 ? -5.948 17.579 -5.603 1.00 30.36 119 TRP A O 1
ATOM 942 N N . PRO A 1 120 ? -5.617 16.429 -7.532 1.00 36.09 120 PRO A N 1
ATOM 943 C CA . PRO A 1 120 ? -5.824 17.573 -8.418 1.00 36.09 120 PRO A CA 1
ATOM 944 C C . PRO A 1 120 ? -7.266 18.093 -8.371 1.00 36.09 120 PRO A C 1
ATOM 946 O O . PRO A 1 120 ? -8.194 17.275 -8.164 1.00 36.09 120 PRO A O 1
#

Foldseek 3Di:
DQDFFDWDDDPFWIWGHPQAQQKIWIAGVVRHTFKIKGFDDPLVNHHHHPDQDPQSDDQQDFQLRVCVRLPFAPDKAFDPQWIKGHSLQRQKIFIWRGRDRPGRRTGTGMMMGGPNRDHD

pLDDT: mean 92.2, std 12.3, range 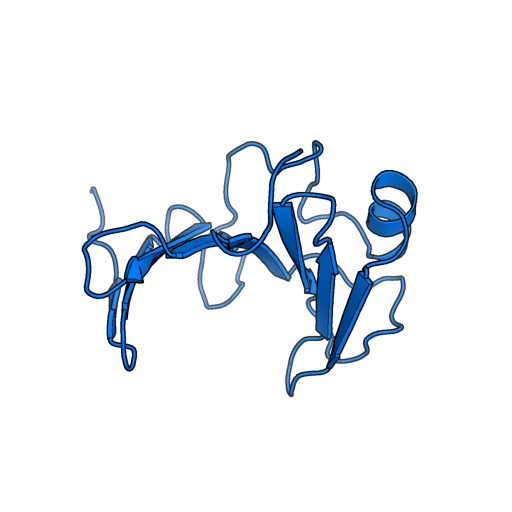[30.36, 98.5]